Protein AF-A0A655AY03-F1 (afdb_monomer_lite)

Organism: Mycobacterium tuberculosis (NCBI:txid1773)

Foldseek 3Di:
DVVCVVVQPDPVSCVVVVVDVDDQDPPPHDPVVSVVSVVVVVVVVCVVLVVDDPVVNVVVVVVSVVVD

Radius of gyration: 15.45 Å; chains: 1; bounding box: 31×30×34 Å

Structure (mmCIF, N/CA/C/O backbone):
data_AF-A0A655AY03-F1
#
_entry.id   AF-A0A655AY03-F1
#
loop_
_atom_site.group_PDB
_atom_site.id
_atom_site.type_symbol
_atom_site.label_atom_id
_atom_site.label_alt_id
_atom_site.label_comp_id
_atom_site.label_asym_id
_atom_site.label_entity_id
_atom_site.label_seq_id
_atom_site.pdbx_PDB_ins_code
_atom_site.Cartn_x
_atom_site.Cartn_y
_atom_site.Cartn_z
_atom_site.occupancy
_atom_site.B_iso_or_equiv
_atom_site.auth_seq_id
_atom_site.auth_comp_id
_atom_site.auth_asym_id
_atom_site.auth_atom_id
_atom_site.pdbx_PDB_model_num
ATOM 1 N N . MET A 1 1 ? 11.995 -19.507 -20.253 1.00 60.84 1 MET A N 1
ATOM 2 C CA . MET A 1 1 ? 10.966 -18.461 -20.051 1.00 60.84 1 MET A CA 1
ATOM 3 C C . MET A 1 1 ? 9.580 -19.055 -19.836 1.00 60.84 1 MET A C 1
ATOM 5 O O . MET A 1 1 ? 8.863 -18.525 -19.004 1.00 60.84 1 MET A O 1
ATOM 9 N N . GLU A 1 2 ? 9.250 -20.190 -20.459 1.00 74.50 2 GLU A N 1
ATOM 10 C CA . GLU A 1 2 ? 7.917 -20.823 -20.412 1.00 74.50 2 GLU A CA 1
ATOM 11 C C . GLU A 1 2 ? 7.300 -20.996 -19.011 1.00 74.50 2 GLU A C 1
ATOM 13 O O . GLU A 1 2 ? 6.118 -20.730 -18.828 1.00 74.50 2 GLU A O 1
ATOM 18 N N . ALA A 1 3 ? 8.079 -21.381 -17.994 1.00 82.12 3 ALA A N 1
ATOM 19 C CA . ALA A 1 3 ? 7.542 -21.560 -16.640 1.00 82.12 3 ALA A CA 1
ATOM 20 C C . ALA A 1 3 ? 7.123 -20.238 -15.963 1.00 82.12 3 ALA A C 1
ATOM 22 O O . ALA A 1 3 ? 6.124 -20.208 -15.255 1.00 82.12 3 ALA A O 1
ATOM 23 N N . ALA A 1 4 ? 7.865 -19.146 -16.176 1.00 77.31 4 ALA A N 1
ATOM 24 C CA . ALA A 1 4 ? 7.567 -17.855 -15.549 1.00 77.31 4 ALA A CA 1
ATOM 25 C C . ALA A 1 4 ? 6.308 -17.210 -16.149 1.00 77.31 4 ALA A C 1
ATOM 27 O O . ALA A 1 4 ? 5.485 -16.679 -15.408 1.00 77.31 4 ALA A O 1
ATOM 28 N N . GLU A 1 5 ? 6.138 -17.319 -17.470 1.00 77.56 5 GLU A N 1
ATOM 29 C CA . GLU A 1 5 ? 4.933 -16.870 -18.182 1.00 77.56 5 GLU A CA 1
ATOM 30 C C . GLU A 1 5 ? 3.708 -17.706 -17.789 1.00 77.56 5 GLU A C 1
ATOM 32 O O . GLU A 1 5 ? 2.637 -17.163 -17.537 1.00 77.56 5 GLU A O 1
ATOM 37 N N . LEU A 1 6 ? 3.868 -19.028 -17.647 1.00 82.56 6 LEU A N 1
ATOM 38 C CA . LEU A 1 6 ? 2.788 -19.901 -17.182 1.00 82.56 6 LEU A CA 1
ATOM 39 C C . LEU A 1 6 ? 2.332 -19.556 -15.755 1.00 82.56 6 LEU A C 1
ATOM 41 O O . LEU A 1 6 ? 1.141 -19.623 -15.454 1.00 82.56 6 LEU A O 1
ATOM 45 N N . MET A 1 7 ? 3.269 -19.204 -14.872 1.00 86.50 7 MET A N 1
ATOM 46 C CA . MET A 1 7 ? 2.984 -18.904 -13.467 1.00 86.50 7 MET A CA 1
ATOM 47 C C . MET A 1 7 ? 2.462 -17.480 -13.226 1.00 86.50 7 MET A C 1
ATOM 49 O O . MET A 1 7 ? 2.085 -17.185 -12.093 1.00 86.50 7 MET A O 1
ATOM 53 N N . LYS A 1 8 ? 2.434 -16.614 -14.251 1.00 84.69 8 LYS A N 1
ATOM 54 C CA . LYS A 1 8 ? 1.932 -15.232 -14.172 1.00 84.69 8 LYS A CA 1
ATOM 55 C C . LYS A 1 8 ? 2.501 -14.426 -12.993 1.00 84.69 8 LYS A C 1
ATOM 57 O O . LYS A 1 8 ? 1.771 -13.868 -12.175 1.00 84.69 8 LYS A O 1
ATOM 62 N N . ILE A 1 9 ? 3.827 -14.432 -12.854 1.00 88.81 9 ILE A N 1
ATOM 63 C CA . ILE A 1 9 ? 4.528 -13.891 -11.675 1.00 88.81 9 ILE A CA 1
ATOM 64 C C . ILE A 1 9 ? 4.917 -12.412 -11.791 1.00 88.81 9 ILE A C 1
ATOM 66 O O . ILE A 1 9 ? 5.567 -11.883 -10.886 1.00 88.81 9 ILE A O 1
ATOM 70 N N . THR A 1 10 ? 4.592 -11.733 -12.893 1.00 93.81 10 THR A N 1
ATOM 71 C CA . THR A 1 10 ? 4.944 -10.317 -13.045 1.00 93.81 10 THR A CA 1
ATOM 72 C C . THR A 1 10 ? 4.016 -9.417 -12.229 1.00 93.81 10 THR A C 1
ATOM 74 O O . THR A 1 10 ? 2.872 -9.752 -11.934 1.00 93.81 10 THR A O 1
ATOM 77 N N . SER A 1 11 ? 4.498 -8.225 -11.872 1.00 93.06 11 SER A N 1
ATOM 78 C CA . SER A 1 11 ? 3.734 -7.269 -11.063 1.00 93.06 11 SER A CA 1
ATOM 79 C C . SER A 1 11 ? 2.402 -6.854 -11.700 1.00 93.06 11 SER A C 1
ATOM 81 O O . SER A 1 11 ? 1.420 -6.674 -10.985 1.00 93.06 11 SER A O 1
ATOM 83 N N . HIS A 1 12 ? 2.355 -6.730 -13.029 1.00 93.56 12 HIS A N 1
ATOM 84 C CA . HIS A 1 12 ? 1.142 -6.364 -13.762 1.00 93.56 12 HIS A CA 1
ATOM 85 C C . HIS A 1 12 ? 0.141 -7.520 -13.806 1.00 93.56 12 HIS A C 1
ATOM 87 O O . HIS A 1 12 ? -1.040 -7.292 -13.582 1.00 93.56 12 HIS A O 1
ATOM 93 N N . GLU A 1 13 ? 0.601 -8.759 -13.993 1.00 94.88 13 GLU A N 1
ATOM 94 C CA . GLU A 1 13 ? -0.277 -9.933 -13.938 1.00 94.88 13 GLU A CA 1
ATOM 95 C C . GLU A 1 13 ? -0.874 -10.129 -12.539 1.00 94.88 13 GLU A C 1
ATOM 97 O O . GLU A 1 13 ? -2.068 -10.385 -12.405 1.00 94.88 13 GLU A O 1
ATOM 102 N N . LEU A 1 14 ? -0.076 -9.942 -11.482 1.00 93.44 14 LEU A N 1
ATOM 103 C CA . LEU A 1 14 ? -0.570 -9.995 -10.102 1.00 93.44 14 LEU A CA 1
ATOM 104 C C . LEU A 1 14 ? -1.614 -8.907 -9.816 1.00 93.44 14 LEU A C 1
ATOM 106 O O . LEU A 1 14 ? -2.517 -9.124 -9.007 1.00 93.44 14 LEU A O 1
ATOM 110 N N . LEU A 1 15 ? -1.490 -7.743 -10.460 1.00 94.69 15 LEU A N 1
ATOM 111 C CA . LEU A 1 15 ? -2.482 -6.674 -10.376 1.00 94.69 15 LEU A CA 1
ATOM 112 C C . LEU A 1 15 ? -3.758 -7.041 -11.147 1.00 94.69 15 LEU A C 1
ATOM 114 O O . LEU A 1 15 ? -4.846 -6.875 -10.613 1.00 94.69 15 LEU A O 1
ATOM 118 N N . GLU A 1 16 ? -3.641 -7.579 -12.364 1.00 93.88 16 GLU A N 1
ATOM 119 C CA . GLU A 1 16 ? -4.785 -8.048 -13.165 1.00 93.88 16 GLU A CA 1
ATOM 120 C C . GLU A 1 16 ? -5.559 -9.184 -12.485 1.00 93.88 16 GLU A C 1
ATOM 122 O O . GLU A 1 16 ? -6.771 -9.305 -12.647 1.00 93.88 16 GLU A O 1
ATOM 127 N N . MET A 1 17 ? -4.863 -10.015 -11.710 1.00 91.75 17 MET A N 1
ATOM 128 C CA . MET A 1 17 ? -5.455 -11.081 -10.904 1.00 91.75 17 MET A CA 1
ATOM 129 C C . MET A 1 17 ? -6.001 -10.588 -9.554 1.00 91.75 17 MET A C 1
ATOM 131 O O . MET A 1 17 ? -6.398 -11.417 -8.735 1.00 91.75 17 MET A O 1
ATOM 135 N N . ASP A 1 18 ? -6.013 -9.272 -9.292 1.00 91.19 18 ASP A N 1
ATOM 136 C CA . ASP A 1 18 ? -6.466 -8.667 -8.029 1.00 91.19 18 ASP A CA 1
ATOM 137 C C . ASP A 1 18 ? -5.731 -9.246 -6.787 1.00 91.19 18 ASP A C 1
ATOM 139 O O . ASP A 1 18 ? -6.265 -9.264 -5.673 1.00 91.19 18 ASP A O 1
ATOM 143 N N . VAL A 1 19 ? -4.504 -9.762 -6.953 1.00 91.44 19 VAL A N 1
ATOM 144 C CA . VAL A 1 19 ? -3.682 -10.300 -5.849 1.00 91.44 19 VAL A CA 1
ATOM 145 C C . VAL A 1 19 ? -3.033 -9.150 -5.074 1.00 91.44 19 VAL A C 1
ATOM 147 O O . VAL A 1 19 ? -2.981 -9.150 -3.836 1.00 91.44 19 VAL A O 1
ATOM 150 N N . VAL A 1 20 ? -2.564 -8.134 -5.801 1.00 94.38 20 VAL A N 1
ATOM 151 C CA . VAL A 1 20 ? -1.987 -6.896 -5.260 1.00 94.38 20 VAL A CA 1
ATOM 152 C C . VAL A 1 20 ? -2.849 -5.698 -5.641 1.00 94.38 20 VAL A C 1
ATOM 154 O O . VAL A 1 20 ? -3.502 -5.706 -6.674 1.00 94.38 20 VAL A O 1
ATOM 157 N N . ASP A 1 21 ? -2.829 -4.644 -4.827 1.00 94.75 21 ASP A N 1
ATOM 158 C CA . ASP A 1 21 ? -3.699 -3.476 -5.038 1.00 94.75 21 ASP A CA 1
ATOM 159 C C . ASP A 1 21 ? -3.076 -2.418 -5.966 1.00 94.75 21 ASP A C 1
ATOM 161 O O . ASP A 1 21 ? -3.766 -1.537 -6.477 1.00 94.75 21 ASP A O 1
ATOM 16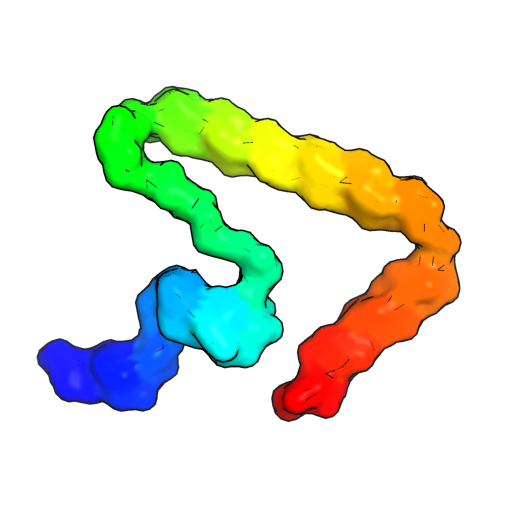5 N N . LYS A 1 22 ? -1.746 -2.440 -6.129 1.00 95.94 22 LYS A N 1
ATOM 166 C CA . LYS A 1 22 ? -0.999 -1.413 -6.863 1.00 95.94 22 LYS A CA 1
ATOM 167 C C . LYS A 1 22 ? 0.375 -1.917 -7.298 1.00 95.94 22 LYS A C 1
ATOM 169 O O . LYS A 1 22 ? 1.052 -2.620 -6.551 1.00 95.94 22 LYS A O 1
ATOM 174 N N . VAL A 1 23 ? 0.818 -1.464 -8.471 1.00 96.50 23 VAL A N 1
ATOM 175 C CA . VAL A 1 23 ? 2.204 -1.582 -8.945 1.00 96.50 23 VAL A CA 1
ATOM 176 C C . VAL A 1 23 ? 2.883 -0.220 -8.833 1.00 96.50 23 VAL A C 1
ATOM 178 O O . VAL A 1 23 ? 2.366 0.783 -9.323 1.00 96.50 23 VAL A O 1
ATOM 181 N N . ILE A 1 24 ? 4.050 -0.177 -8.191 1.00 96.19 24 ILE A N 1
ATOM 182 C CA . ILE A 1 24 ? 4.876 1.032 -8.102 1.00 96.19 24 ILE A CA 1
ATOM 183 C C . ILE A 1 24 ? 5.915 0.960 -9.219 1.00 96.19 24 ILE A C 1
ATOM 185 O O . ILE A 1 24 ? 6.791 0.101 -9.190 1.00 96.19 24 ILE A O 1
ATOM 189 N N . SER A 1 25 ? 5.8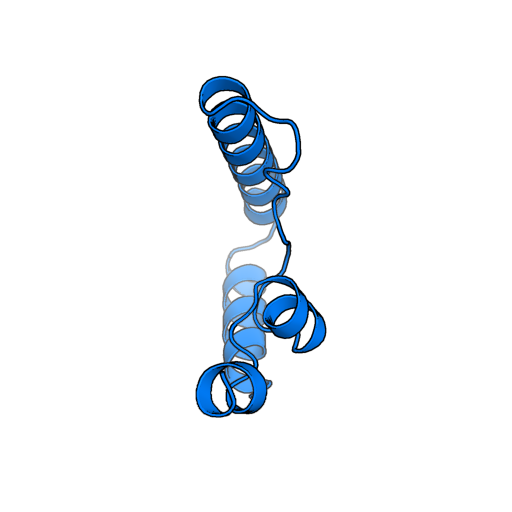02 1.844 -10.213 1.00 94.31 25 SER A N 1
ATOM 190 C CA . SER A 1 25 ? 6.750 1.882 -11.330 1.00 94.31 25 SER A CA 1
ATOM 191 C C . SER A 1 25 ? 8.115 2.409 -10.886 1.00 94.31 25 SER A C 1
ATOM 193 O O . SER A 1 25 ? 8.210 3.440 -10.218 1.00 94.31 25 SER A O 1
ATOM 195 N N . GLU A 1 26 ? 9.169 1.716 -11.305 1.00 94.56 26 GLU A N 1
ATOM 196 C CA . GLU A 1 26 ? 10.568 2.125 -11.144 1.00 94.56 26 GLU A CA 1
ATOM 197 C C . GLU A 1 26 ? 11.167 2.740 -12.419 1.00 94.56 26 GLU A C 1
ATOM 199 O O . GLU A 1 26 ? 12.284 3.256 -12.396 1.00 94.56 26 GLU A O 1
ATOM 204 N N . VAL A 1 27 ? 10.431 2.708 -13.538 1.00 93.38 27 VAL A N 1
ATOM 205 C CA . VAL A 1 27 ? 10.936 3.126 -14.852 1.00 93.38 27 VAL A CA 1
ATOM 206 C C . VAL A 1 27 ? 11.323 4.602 -14.831 1.00 93.38 27 VAL A C 1
ATOM 208 O O . VAL A 1 27 ? 10.501 5.474 -14.556 1.00 93.38 27 VAL A O 1
ATOM 211 N N . GLY A 1 28 ? 12.587 4.881 -15.155 1.00 93.81 28 GLY A N 1
ATOM 212 C CA . GLY A 1 28 ? 13.123 6.241 -15.215 1.00 93.81 28 GLY A CA 1
ATOM 213 C C . GLY A 1 28 ? 13.414 6.878 -13.854 1.00 93.81 28 GLY A C 1
ATOM 214 O O . GLY A 1 28 ? 13.768 8.053 -13.822 1.00 93.81 28 GLY A O 1
ATOM 2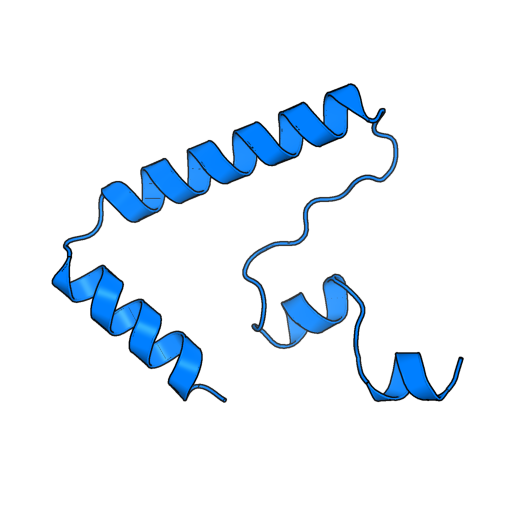15 N N . LEU A 1 29 ? 13.295 6.134 -12.747 1.00 94.62 29 LEU A N 1
ATOM 216 C CA . LEU A 1 29 ? 13.611 6.629 -11.408 1.00 94.62 29 LEU A CA 1
ATOM 217 C C . LEU A 1 29 ? 15.009 6.195 -10.965 1.00 94.62 29 LEU A C 1
ATOM 219 O O . LEU A 1 29 ? 15.405 5.039 -11.108 1.00 94.62 29 LEU A O 1
ATOM 223 N N . SER A 1 30 ? 15.738 7.105 -10.324 1.00 96.75 30 SER A N 1
ATOM 224 C CA . SER A 1 30 ? 16.872 6.713 -9.488 1.00 96.75 30 SER A CA 1
ATOM 225 C C . SER A 1 30 ? 16.391 5.942 -8.254 1.00 96.75 30 SER A C 1
ATOM 227 O O . SER A 1 30 ? 15.259 6.111 -7.792 1.00 96.75 30 SER A O 1
ATOM 229 N N . SER A 1 31 ? 17.276 5.166 -7.620 1.00 95.62 31 SER A N 1
ATOM 230 C CA . SER A 1 31 ? 16.941 4.449 -6.379 1.00 95.62 31 SER A CA 1
ATOM 231 C C . SER A 1 31 ? 16.408 5.384 -5.282 1.00 95.62 31 SER A C 1
ATOM 233 O O . SER A 1 31 ? 15.517 5.013 -4.522 1.00 95.62 31 SER A O 1
ATOM 235 N N . LYS A 1 32 ? 16.906 6.628 -5.212 1.00 97.25 32 LYS A N 1
ATOM 236 C CA . LYS A 1 32 ? 16.437 7.632 -4.244 1.00 97.25 32 LYS A CA 1
ATOM 237 C C . LYS A 1 32 ? 15.000 8.078 -4.530 1.00 97.25 32 LYS A C 1
ATOM 239 O O . LYS A 1 32 ? 14.221 8.269 -3.595 1.00 97.25 32 LYS A O 1
ATOM 244 N N . GLU A 1 33 ? 14.650 8.257 -5.799 1.00 97.56 33 GLU A N 1
ATOM 245 C CA . GLU A 1 33 ? 13.293 8.626 -6.213 1.00 97.56 33 GLU A CA 1
ATOM 246 C C . GLU A 1 33 ? 12.319 7.468 -6.023 1.00 97.56 33 GLU A C 1
ATOM 248 O O . GLU A 1 33 ? 11.224 7.688 -5.507 1.00 97.56 33 GLU A O 1
ATOM 253 N N . LEU A 1 34 ? 12.748 6.240 -6.327 1.00 97.50 34 LEU A N 1
ATOM 254 C CA . LEU A 1 34 ? 11.966 5.036 -6.067 1.00 97.50 34 LEU A CA 1
ATOM 255 C C . LEU A 1 34 ? 11.636 4.902 -4.576 1.00 97.50 34 LEU A C 1
ATOM 257 O O . LEU A 1 34 ? 10.469 4.772 -4.218 1.00 97.50 34 LEU A O 1
ATOM 261 N N . ILE A 1 35 ? 12.627 5.036 -3.688 1.00 97.62 35 ILE A N 1
ATOM 262 C CA . ILE A 1 35 ? 12.405 4.984 -2.231 1.00 97.62 35 ILE A CA 1
ATOM 263 C C . ILE A 1 35 ? 11.433 6.081 -1.776 1.00 97.62 35 ILE A C 1
ATOM 265 O O . ILE A 1 35 ? 10.574 5.842 -0.924 1.00 97.62 35 ILE A O 1
ATOM 269 N N . LYS A 1 36 ? 11.531 7.289 -2.346 1.00 97.31 36 LYS A N 1
ATOM 270 C CA . LYS A 1 36 ? 10.595 8.382 -2.049 1.00 97.31 36 LYS A CA 1
ATOM 271 C C . LYS A 1 36 ? 9.173 8.051 -2.516 1.00 97.31 36 LYS A C 1
ATOM 273 O O . LYS A 1 36 ? 8.229 8.346 -1.784 1.00 97.31 36 LYS A O 1
ATOM 278 N N . SER A 1 37 ? 9.032 7.443 -3.693 1.00 96.75 37 SER A N 1
ATOM 279 C CA . SER A 1 37 ? 7.752 6.982 -4.238 1.00 96.75 37 SER A CA 1
ATOM 280 C C . SER A 1 37 ? 7.127 5.917 -3.336 1.00 96.75 37 SER A C 1
ATOM 282 O O . SER A 1 37 ? 6.021 6.110 -2.840 1.00 96.75 37 SER A O 1
ATOM 284 N N . VAL A 1 38 ? 7.887 4.873 -2.987 1.00 97.62 38 VAL A N 1
ATOM 285 C CA . VAL A 1 38 ? 7.446 3.811 -2.067 1.00 97.62 38 VAL A CA 1
ATOM 286 C C . VAL A 1 38 ? 7.015 4.389 -0.720 1.00 97.62 38 VAL A C 1
ATOM 288 O O . VAL A 1 38 ? 5.933 4.073 -0.232 1.00 97.62 38 VAL A O 1
ATOM 291 N N . LYS A 1 39 ? 7.814 5.290 -0.130 1.00 98.12 39 LYS A N 1
ATOM 292 C CA . LYS A 1 39 ? 7.455 5.952 1.132 1.00 98.12 39 LYS A CA 1
ATOM 293 C C . LYS A 1 39 ? 6.125 6.698 1.022 1.00 98.12 39 LYS A C 1
ATOM 295 O O . LYS A 1 39 ? 5.307 6.601 1.934 1.00 98.12 39 LYS A O 1
ATOM 300 N N . LYS A 1 40 ? 5.920 7.445 -0.065 1.00 97.69 40 LYS A N 1
ATOM 301 C CA . LYS A 1 40 ? 4.685 8.198 -0.299 1.00 97.69 40 LYS A CA 1
ATOM 302 C C . LYS A 1 40 ? 3.483 7.260 -0.403 1.00 97.69 40 LYS A C 1
ATOM 304 O O . LYS A 1 40 ? 2.499 7.492 0.288 1.00 97.69 40 LYS A O 1
ATOM 309 N N . GLU A 1 41 ? 3.584 6.199 -1.200 1.00 97.88 41 GLU A N 1
ATOM 310 C CA . GLU A 1 41 ? 2.491 5.235 -1.375 1.00 97.88 41 GLU A CA 1
ATOM 311 C C . GLU A 1 41 ? 2.124 4.545 -0.056 1.00 97.88 41 GLU A C 1
ATOM 313 O O . GLU A 1 41 ? 0.948 4.482 0.297 1.00 97.88 41 GLU A O 1
ATOM 318 N N . LEU A 1 42 ? 3.116 4.130 0.741 1.00 98.31 42 LEU A N 1
ATOM 319 C CA . LEU A 1 42 ? 2.872 3.559 2.069 1.00 98.31 42 LEU A CA 1
ATOM 320 C C . LEU A 1 42 ? 2.157 4.545 3.002 1.00 98.31 42 LEU A C 1
ATOM 322 O O . LEU A 1 42 ? 1.215 4.165 3.693 1.00 98.31 42 LEU A O 1
ATOM 326 N N . GLN A 1 43 ? 2.582 5.812 3.024 1.00 98.50 43 GLN A N 1
ATOM 327 C CA . GLN A 1 43 ? 1.931 6.843 3.837 1.00 98.50 43 GLN A CA 1
ATOM 328 C C . GLN A 1 43 ? 0.484 7.087 3.396 1.00 98.50 43 GLN A C 1
ATOM 330 O O . GLN A 1 43 ? -0.390 7.227 4.249 1.00 98.50 43 GLN A O 1
ATOM 335 N N . THR A 1 44 ? 0.227 7.116 2.087 1.00 98.19 44 THR A N 1
ATOM 336 C CA . THR A 1 44 ? -1.119 7.281 1.531 1.00 98.19 44 THR A CA 1
ATOM 337 C C . THR A 1 44 ? -2.028 6.113 1.904 1.00 98.19 44 THR A C 1
ATOM 339 O O . THR A 1 44 ? -3.126 6.349 2.407 1.00 98.19 44 THR A O 1
ATOM 342 N N . GLU A 1 45 ? -1.581 4.867 1.723 1.00 97.94 45 GLU A N 1
ATOM 343 C CA . GLU A 1 45 ? -2.409 3.702 2.055 1.00 97.94 45 GLU A CA 1
ATOM 344 C C . GLU A 1 45 ? -2.650 3.575 3.558 1.00 97.94 45 GLU A C 1
ATOM 346 O O . GLU A 1 45 ? -3.779 3.320 3.972 1.00 97.94 45 GLU A O 1
ATOM 351 N N . LEU A 1 46 ? -1.639 3.830 4.395 1.00 98.25 46 LEU A N 1
ATOM 352 C CA . LEU A 1 46 ? -1.828 3.843 5.846 1.00 98.25 46 LEU A CA 1
ATOM 353 C C . LEU A 1 46 ? -2.825 4.923 6.267 1.00 98.25 46 LEU A C 1
ATOM 355 O O . LEU A 1 46 ? -3.754 4.625 7.008 1.00 98.25 46 LEU A O 1
ATOM 359 N N . ALA A 1 47 ? -2.694 6.150 5.754 1.00 98.25 47 ALA A N 1
ATOM 360 C CA . ALA A 1 47 ? -3.6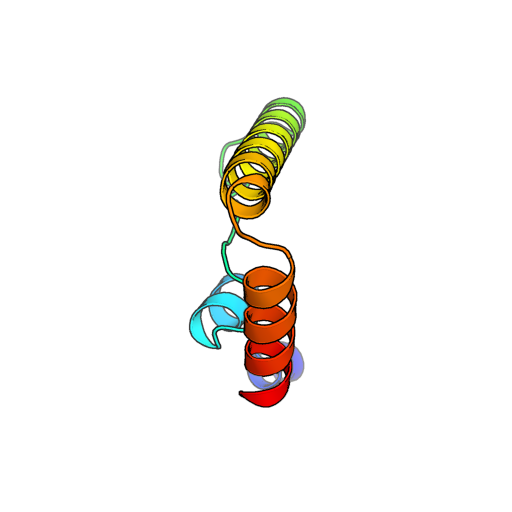20 7.233 6.077 1.00 98.25 47 ALA A CA 1
ATOM 361 C C . ALA A 1 47 ? -5.064 6.916 5.657 1.00 98.25 47 ALA A C 1
ATOM 363 O O . ALA A 1 47 ? -5.997 7.303 6.358 1.00 98.25 47 ALA A O 1
ATOM 364 N N . ARG A 1 48 ? -5.255 6.208 4.536 1.00 97.69 48 ARG A N 1
ATOM 365 C CA . ARG A 1 48 ? -6.569 5.743 4.074 1.00 97.69 48 ARG A CA 1
ATOM 366 C C . ARG A 1 48 ? -7.123 4.634 4.970 1.00 97.69 48 ARG A C 1
ATOM 368 O O . ARG A 1 48 ? -8.275 4.708 5.382 1.00 97.69 48 ARG A O 1
ATOM 375 N N . LEU A 1 49 ? -6.320 3.617 5.281 1.00 97.56 49 LEU A N 1
ATOM 376 C CA . LEU A 1 49 ? -6.742 2.472 6.094 1.00 97.56 49 LEU A CA 1
ATOM 377 C C . LEU A 1 49 ? -7.013 2.866 7.549 1.00 97.56 49 LEU A C 1
ATOM 379 O O . LEU A 1 49 ? -7.960 2.370 8.144 1.00 97.56 49 LEU A O 1
ATOM 383 N N . SER A 1 50 ? -6.241 3.798 8.110 1.00 97.38 50 SER A N 1
ATOM 384 C CA . SER A 1 50 ? -6.435 4.287 9.481 1.00 97.38 50 SER A CA 1
ATOM 385 C C . SER A 1 50 ? -7.741 5.059 9.694 1.00 97.38 50 SER A C 1
ATOM 387 O O . SER A 1 50 ? -8.095 5.318 10.839 1.00 97.38 50 SER A O 1
ATOM 389 N N . GLN A 1 51 ? -8.453 5.435 8.628 1.00 97.81 51 GLN A N 1
ATOM 390 C CA . GLN A 1 51 ? -9.773 6.069 8.724 1.00 97.81 51 GLN A CA 1
ATOM 391 C C . GLN A 1 51 ? -10.914 5.052 8.847 1.00 97.81 51 GLN A C 1
ATOM 393 O O . GLN A 1 51 ? -12.039 5.444 9.153 1.00 97.81 51 GLN A O 1
ATOM 398 N N . LYS A 1 52 ? -10.647 3.764 8.605 1.00 97.69 52 LYS A N 1
ATOM 399 C CA . LYS A 1 52 ? -11.656 2.707 8.681 1.00 97.69 52 LYS A CA 1
ATOM 400 C C . LYS A 1 52 ? -11.811 2.198 10.119 1.00 97.69 52 LYS A C 1
ATOM 402 O O . LYS A 1 52 ? -10.805 2.062 10.822 1.00 97.69 52 LYS A O 1
ATOM 407 N N . PRO A 1 53 ? -13.038 1.865 10.556 1.00 98.19 53 PRO A N 1
ATOM 408 C CA . PRO A 1 53 ? -13.261 1.112 11.784 1.00 98.19 53 PRO A CA 1
ATOM 409 C C . PRO A 1 53 ? -12.521 -0.230 11.773 1.00 98.19 53 PRO A C 1
ATOM 411 O O . PRO A 1 53 ? -12.289 -0.826 10.718 1.00 98.19 53 PRO A O 1
ATOM 414 N N . LEU A 1 54 ? -12.179 -0.732 12.961 1.00 97.88 54 LEU A N 1
ATOM 415 C CA . LEU A 1 54 ? -11.455 -1.995 13.111 1.00 97.88 54 LEU A CA 1
ATOM 416 C C . LEU A 1 54 ? -12.226 -3.168 12.493 1.00 97.88 54 LEU A C 1
ATOM 418 O O . LEU A 1 54 ? -11.636 -4.012 11.825 1.00 97.88 54 LEU A O 1
ATOM 422 N N . GLU A 1 55 ? -13.537 -3.206 12.701 1.00 98.06 55 GLU A N 1
ATOM 423 C CA . GLU A 1 55 ? -14.425 -4.261 12.222 1.00 98.06 55 GLU A CA 1
ATOM 424 C C . GLU A 1 55 ? -14.441 -4.317 10.689 1.00 98.06 55 GLU A C 1
ATOM 426 O O . GLU A 1 55 ? -14.344 -5.397 10.111 1.00 98.06 55 GLU A O 1
ATOM 431 N N . GLU A 1 56 ? -14.466 -3.155 10.030 1.00 98.12 56 GLU A N 1
ATOM 432 C CA . GLU A 1 56 ? -14.391 -3.054 8.570 1.00 98.12 56 GLU A CA 1
ATOM 433 C C . GLU A 1 56 ? -13.028 -3.533 8.052 1.00 98.12 56 GLU A C 1
ATOM 435 O O . GLU A 1 56 ? -12.969 -4.323 7.113 1.00 98.12 56 GLU A O 1
ATOM 440 N N . LEU A 1 57 ? -11.925 -3.141 8.704 1.00 98.06 57 LEU A N 1
ATOM 441 C CA . LEU A 1 57 ? -10.577 -3.595 8.334 1.00 98.06 57 LEU A CA 1
ATOM 442 C C . LEU A 1 57 ? -10.411 -5.118 8.440 1.00 98.06 57 LEU A C 1
ATOM 444 O O . LEU A 1 57 ? -9.691 -5.722 7.639 1.00 98.06 57 LEU A O 1
ATOM 448 N N . LEU A 1 58 ? -11.027 -5.737 9.449 1.00 97.81 58 LEU A N 1
ATOM 449 C CA . LEU A 1 58 ? -10.994 -7.186 9.642 1.00 97.81 58 LEU A CA 1
ATOM 450 C C . LEU A 1 58 ? -11.815 -7.908 8.574 1.00 97.81 58 LEU A C 1
ATOM 452 O O . LEU A 1 58 ? -11.320 -8.875 7.991 1.00 97.81 58 LEU A O 1
ATOM 456 N N . GLU A 1 59 ? -13.020 -7.418 8.288 1.0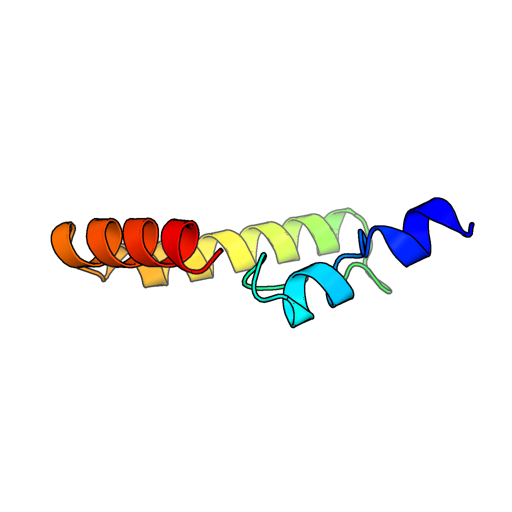0 97.25 59 GLU A N 1
ATOM 457 C CA . GLU A 1 59 ? -13.898 -8.004 7.277 1.00 97.25 59 GLU A CA 1
ATOM 458 C C . GLU A 1 59 ? -13.295 -7.884 5.872 1.00 97.25 59 GLU A C 1
ATOM 460 O O . GLU A 1 59 ? -13.185 -8.880 5.161 1.00 97.25 59 GLU A O 1
ATOM 465 N N . GLU A 1 60 ? -12.797 -6.704 5.488 1.00 95.56 60 GLU A N 1
ATOM 466 C CA . GLU A 1 60 ? -12.137 -6.500 4.191 1.00 95.56 60 GLU A CA 1
ATOM 467 C C . GLU A 1 60 ? -10.930 -7.426 4.015 1.00 95.56 60 GLU A C 1
ATOM 469 O O . GLU A 1 60 ? -10.727 -8.010 2.946 1.00 95.56 60 GLU A O 1
ATOM 474 N N . ARG A 1 61 ? -10.138 -7.609 5.079 1.00 95.94 61 ARG A N 1
ATOM 475 C CA . ARG A 1 61 ? -9.008 -8.541 5.063 1.00 95.94 61 ARG A CA 1
ATOM 476 C C . ARG A 1 61 ? -9.483 -9.981 4.897 1.00 95.94 61 ARG A C 1
ATOM 478 O O . ARG A 1 61 ? -8.891 -10.710 4.106 1.00 95.94 61 ARG A O 1
ATOM 485 N N . TYR A 1 62 ? -10.522 -10.393 5.621 1.00 95.81 62 TYR A N 1
ATOM 486 C CA . TYR A 1 62 ? -11.084 -11.735 5.501 1.00 95.81 62 TYR A CA 1
ATOM 487 C C . TYR A 1 62 ? -11.579 -12.003 4.076 1.00 95.81 62 TYR A C 1
ATOM 489 O O . TYR A 1 62 ? -11.177 -12.995 3.467 1.00 95.81 62 TYR A O 1
ATOM 497 N N . GLN A 1 63 ? -12.368 -11.086 3.512 1.00 94.38 63 GLN A N 1
ATOM 498 C CA . GLN A 1 63 ? -12.901 -11.208 2.155 1.00 94.38 63 GLN A CA 1
ATOM 499 C C . GLN A 1 63 ? -11.793 -11.262 1.101 1.00 94.38 63 GLN A C 1
ATOM 501 O O . GLN A 1 63 ? -11.839 -12.112 0.212 1.00 94.38 63 GLN A O 1
ATOM 506 N N . ARG A 1 64 ? -10.742 -10.438 1.232 1.00 93.25 64 ARG A N 1
ATOM 507 C CA . ARG A 1 64 ? -9.590 -10.456 0.314 1.00 93.25 64 ARG A CA 1
ATOM 508 C C . ARG A 1 64 ? -8.951 -11.841 0.199 1.00 93.25 64 ARG A C 1
ATOM 510 O O . ARG A 1 64 ? -8.663 -12.282 -0.906 1.00 93.25 64 ARG A O 1
ATOM 517 N N . PHE A 1 65 ? -8.745 -12.528 1.322 1.00 91.50 65 PHE A N 1
ATOM 518 C CA . PHE A 1 65 ? -8.119 -13.857 1.341 1.00 91.50 65 PHE A CA 1
ATOM 519 C C . PHE A 1 65 ? -9.100 -15.014 1.102 1.00 91.50 65 PHE A C 1
ATOM 521 O O . PHE A 1 65 ? -8.669 -16.159 1.032 1.00 91.50 65 PHE A O 1
ATOM 528 N N . ARG A 1 66 ? -10.406 -14.740 1.002 1.00 91.56 66 ARG A N 1
ATOM 529 C CA . ARG A 1 66 ? -11.447 -15.728 0.673 1.00 91.56 66 ARG A CA 1
ATOM 530 C C . ARG A 1 66 ? -11.948 -15.642 -0.763 1.00 91.56 66 ARG A C 1
ATOM 532 O O . ARG A 1 66 ? -12.634 -16.556 -1.207 1.00 91.56 66 ARG A O 1
ATOM 539 N N . LYS A 1 67 ? -11.615 -14.564 -1.478 1.00 78.00 67 LYS A N 1
ATOM 540 C CA . LYS A 1 67 ? -11.923 -14.382 -2.903 1.00 78.00 67 LYS A CA 1
ATOM 541 C C . LYS A 1 67 ? -11.166 -15.387 -3.801 1.00 78.00 67 LYS A C 1
ATOM 543 O O . LYS A 1 67 ? -11.536 -15.520 -4.964 1.00 78.00 67 LYS A O 1
ATOM 548 N N . TYR A 1 68 ? -10.175 -16.108 -3.257 1.00 59.81 68 TYR A N 1
ATOM 549 C CA . TYR A 1 68 ? -9.310 -17.075 -3.947 1.00 59.81 68 TYR A CA 1
ATOM 550 C C . TYR A 1 68 ? -9.112 -18.357 -3.138 1.00 59.81 68 TYR A C 1
ATOM 552 O O . TYR A 1 68 ? -9.018 -18.257 -1.892 1.00 59.81 68 TYR A O 1
#

InterPro domains:
  IPR001095 Acetyl-CoA carboxylase, alpha subunit [PF03255] (2-68)
  IPR011763 Acetyl-coenzyme A carboxyltransferase, C-terminal [PS50989] (1-48)
  IPR029045 ClpP/crotonase-like domain superfamily [SSF52096] (2-67)

Secondary structure (DSSP, 8-state):
-HHHHHTT-SHHHHHHTTSSS-----TT--HHHHHHHHHHHHHHHHHHHTTS-HHHHHHHHHHHHH--

Sequence (68 aa):
MEAAELMKITSHELLEMDVVDKVISEVGLSSKELIKSVKKELQTELARLSQKPLEELLEERYQRFRKY

pLDDT: mean 92.96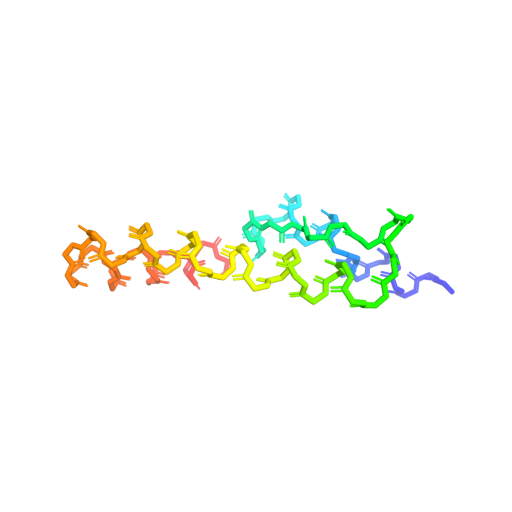, std 7.95, range [59.81, 98.5]